Protein AF-A0A528WU21-F1 (afdb_monomer_lite)

Sequence (75 aa):
PNPGMLVEAARQLGLDLERSLIVGDKPADMEAGQRAGLERGWLVDGEATTMGGFSVLPLRDARDLEGLLTAIRSL

pLDDT: mean 95.84, std 3.02, range [83.25, 98.5]

Structure (mmCIF, N/CA/C/O backbone):
data_AF-A0A528WU21-F1
#
_entry.id   AF-A0A528WU21-F1
#
loop_
_atom_site.group_PDB
_atom_site.id
_atom_site.type_symbol
_atom_site.label_atom_id
_atom_site.label_alt_id
_atom_site.label_comp_id
_atom_site.label_asym_id
_atom_site.label_entity_id
_atom_site.label_seq_id
_atom_site.pdbx_PDB_ins_code
_atom_site.Cartn_x
_atom_site.Cartn_y
_atom_site.Cartn_z
_atom_site.occupancy
_atom_site.B_iso_or_equiv
_atom_site.auth_seq_id
_atom_site.auth_comp_id
_atom_site.auth_asym_id
_atom_site.auth_atom_id
_atom_site.pdbx_PDB_model_num
ATOM 1 N N . PRO A 1 1 ? -1.212 12.542 -3.665 1.00 83.25 1 PRO A N 1
ATOM 2 C CA . PRO A 1 1 ? -2.657 12.890 -3.815 1.00 83.25 1 PRO A CA 1
ATOM 3 C C . PRO A 1 1 ? -3.377 12.861 -2.456 1.00 83.25 1 PRO A C 1
ATOM 5 O O . PRO A 1 1 ? -2.810 12.334 -1.502 1.00 83.25 1 PRO A O 1
ATOM 8 N N . ASN A 1 2 ? -4.594 13.415 -2.356 1.00 87.38 2 ASN A N 1
ATOM 9 C CA . ASN A 1 2 ? -5.384 13.359 -1.117 1.00 87.38 2 ASN A CA 1
ATOM 10 C C . ASN A 1 2 ? -5.926 11.937 -0.864 1.00 87.38 2 ASN A C 1
ATOM 12 O O . ASN A 1 2 ? -6.408 11.309 -1.807 1.00 87.38 2 ASN A O 1
ATOM 16 N N . PRO A 1 3 ? -5.931 11.450 0.390 1.00 95.19 3 PRO A N 1
ATOM 17 C CA . PRO A 1 3 ? -6.303 10.072 0.733 1.00 95.19 3 PRO A CA 1
ATOM 18 C C . PRO A 1 3 ? -7.819 9.809 0.756 1.00 95.19 3 PRO A C 1
ATOM 20 O O . PRO A 1 3 ? -8.252 8.768 1.243 1.00 95.19 3 PRO A O 1
ATOM 23 N N . GLY A 1 4 ? -8.645 10.738 0.260 1.00 96.12 4 GLY A N 1
ATOM 24 C CA . GLY A 1 4 ? -10.097 10.734 0.478 1.00 96.12 4 GLY A CA 1
ATOM 25 C C . GLY A 1 4 ? -10.794 9.433 0.072 1.00 96.12 4 GLY A C 1
ATOM 26 O O . GLY A 1 4 ? -11.657 8.963 0.805 1.00 96.12 4 GLY A O 1
ATOM 27 N N . MET A 1 5 ? -10.378 8.807 -1.036 1.00 95.75 5 MET A N 1
ATOM 28 C CA . MET A 1 5 ? -10.944 7.517 -1.458 1.00 95.75 5 MET A CA 1
ATOM 29 C C . MET A 1 5 ? -10.631 6.377 -0.478 1.00 95.75 5 MET A C 1
ATOM 31 O O . MET A 1 5 ? -11.497 5.547 -0.231 1.00 95.75 5 MET A O 1
ATOM 35 N N . LEU A 1 6 ? -9.426 6.342 0.102 1.00 96.88 6 LEU A N 1
ATOM 36 C CA . LEU A 1 6 ? -9.022 5.302 1.057 1.00 96.88 6 LEU A CA 1
ATOM 37 C C . LEU A 1 6 ? -9.751 5.468 2.394 1.00 96.88 6 LEU A C 1
ATOM 39 O O . LEU A 1 6 ? -10.267 4.499 2.944 1.00 96.88 6 LEU A O 1
ATOM 43 N N . VAL A 1 7 ? -9.848 6.709 2.879 1.00 97.50 7 VAL A N 1
ATOM 44 C CA . VAL A 1 7 ? -10.576 7.042 4.115 1.00 97.50 7 VAL A CA 1
ATOM 45 C C . VAL A 1 7 ? -12.061 6.706 3.979 1.00 97.50 7 VAL A C 1
ATOM 47 O O . VAL A 1 7 ? -12.658 6.126 4.884 1.00 97.50 7 VAL A O 1
ATOM 50 N N . GLU A 1 8 ? -12.659 7.022 2.831 1.00 97.94 8 GLU A N 1
ATOM 51 C CA . GLU A 1 8 ? -14.060 6.699 2.579 1.00 97.94 8 GLU A CA 1
ATOM 52 C C . GLU A 1 8 ? -14.289 5.187 2.451 1.00 97.94 8 GLU A C 1
ATOM 54 O O . GLU A 1 8 ? -15.250 4.671 3.020 1.00 97.94 8 GLU A O 1
ATOM 59 N N . ALA A 1 9 ? -13.390 4.456 1.783 1.00 96.75 9 ALA A N 1
ATOM 60 C CA . ALA A 1 9 ? -13.452 2.996 1.723 1.00 96.75 9 ALA A CA 1
ATOM 61 C C . ALA A 1 9 ? -13.367 2.368 3.123 1.00 96.75 9 ALA A C 1
ATOM 63 O O . ALA A 1 9 ? -14.167 1.490 3.444 1.00 96.75 9 ALA A O 1
ATOM 64 N N . ALA A 1 10 ? -12.470 2.860 3.983 1.00 97.62 10 ALA A N 1
ATOM 65 C CA . ALA A 1 10 ? -12.365 2.399 5.363 1.00 97.62 10 ALA A CA 1
ATOM 66 C C . ALA A 1 10 ? -13.668 2.600 6.141 1.00 97.62 10 ALA A C 1
ATOM 68 O O . ALA A 1 10 ? -14.141 1.680 6.806 1.00 97.62 10 ALA A O 1
ATOM 69 N N . ARG A 1 11 ? -14.307 3.766 5.989 1.00 97.88 11 ARG A N 1
ATOM 70 C CA . ARG A 1 11 ? -15.600 4.066 6.615 1.00 97.88 11 ARG A CA 1
ATOM 71 C C . ARG A 1 11 ? -16.727 3.169 6.097 1.00 97.88 11 ARG A C 1
ATOM 73 O O . ARG A 1 11 ? -17.545 2.708 6.888 1.00 97.88 11 ARG A O 1
ATOM 80 N N . GLN A 1 12 ? -16.807 2.956 4.784 1.00 98.25 12 GLN A N 1
ATOM 81 C CA . GLN A 1 12 ? -17.884 2.174 4.166 1.00 98.25 12 GLN A CA 1
ATOM 82 C C . GLN A 1 12 ? -17.758 0.672 4.434 1.00 98.25 12 GLN A C 1
ATOM 84 O O . GLN A 1 12 ? -18.773 -0.008 4.570 1.00 98.25 12 GLN A O 1
ATOM 89 N N . LEU A 1 13 ? -16.528 0.164 4.496 1.00 97.62 13 LEU A N 1
ATOM 90 C CA . LEU A 1 13 ? -16.237 -1.266 4.600 1.00 97.62 13 LEU A CA 1
ATOM 91 C C . LEU A 1 13 ? -15.803 -1.695 6.011 1.00 97.62 13 LEU A C 1
ATOM 93 O O . LEU A 1 13 ? -15.611 -2.884 6.246 1.00 97.62 13 LEU A O 1
ATOM 97 N N . GLY A 1 14 ? -15.661 -0.752 6.949 1.00 97.00 14 GLY A N 1
ATOM 98 C CA . GLY A 1 14 ? -15.212 -1.025 8.315 1.00 97.00 14 GLY A CA 1
ATOM 99 C C . GLY A 1 14 ? -13.756 -1.495 8.389 1.00 97.00 14 GLY A C 1
ATOM 100 O O . GLY A 1 14 ? -13.450 -2.388 9.175 1.00 97.00 14 GLY A O 1
ATOM 101 N N . LEU A 1 15 ? -12.876 -0.942 7.547 1.00 95.94 15 LEU A N 1
ATOM 102 C CA . LEU A 1 15 ? -11.460 -1.324 7.506 1.00 95.94 15 LEU A CA 1
ATOM 103 C C . LEU A 1 15 ? -10.650 -0.554 8.548 1.00 95.94 15 LEU A C 1
ATOM 105 O O . LEU A 1 15 ? -10.835 0.648 8.731 1.00 95.94 15 LEU A O 1
ATOM 109 N N . ASP A 1 16 ? -9.697 -1.248 9.158 1.00 95.88 16 ASP A N 1
ATOM 110 C CA . ASP A 1 16 ? -8.632 -0.646 9.951 1.00 95.88 16 ASP A CA 1
ATOM 111 C C . ASP A 1 16 ? -7.452 -0.314 9.024 1.00 95.88 16 ASP A C 1
ATO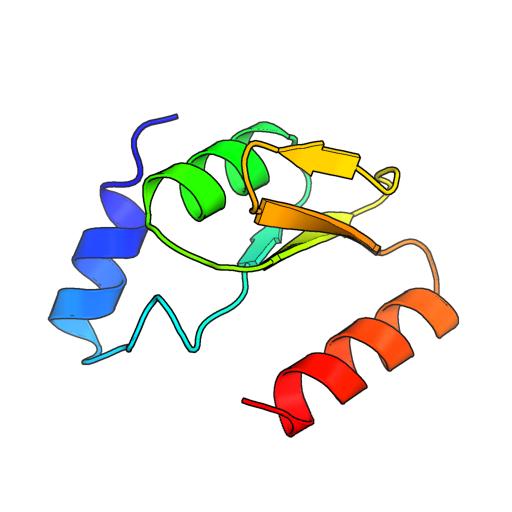M 113 O O . ASP A 1 16 ? -6.792 -1.217 8.502 1.00 95.88 16 ASP A O 1
ATOM 117 N N . LEU A 1 17 ? -7.220 0.978 8.771 1.00 95.62 17 LEU A N 1
ATOM 118 C CA . LEU A 1 17 ? -6.172 1.432 7.852 1.00 95.62 17 LEU A CA 1
ATOM 119 C C . LEU A 1 17 ? -4.757 1.209 8.398 1.00 95.62 17 LEU A C 1
ATOM 121 O O . LEU A 1 17 ? -3.854 0.975 7.597 1.00 95.62 17 LEU A O 1
ATOM 125 N N . GLU A 1 18 ? -4.568 1.216 9.720 1.00 92.56 18 GLU A N 1
ATOM 126 C CA . GLU A 1 18 ? -3.266 0.917 10.334 1.00 92.56 18 GLU A CA 1
ATOM 127 C C . GLU A 1 18 ? -2.915 -0.565 10.132 1.00 92.56 18 GLU A C 1
ATOM 129 O O . GLU A 1 18 ? -1.768 -0.914 9.865 1.00 92.56 18 GLU A O 1
ATOM 134 N N . ARG A 1 19 ? -3.931 -1.440 10.123 1.00 94.12 19 ARG A N 1
ATOM 135 C CA . ARG A 1 19 ? -3.809 -2.868 9.772 1.00 94.12 19 ARG A CA 1
ATOM 136 C C . ARG A 1 19 ? -4.103 -3.163 8.300 1.00 94.12 19 ARG A C 1
ATOM 138 O O . ARG A 1 19 ? -4.495 -4.276 7.949 1.00 94.12 19 ARG A O 1
ATOM 145 N N . SER A 1 20 ? -3.901 -2.182 7.425 1.00 96.56 20 SER A N 1
ATOM 146 C CA . SER A 1 20 ? -4.059 -2.326 5.978 1.00 96.56 20 SER A CA 1
ATOM 147 C C . SER A 1 20 ? -2.754 -2.051 5.234 1.00 96.56 20 SER A C 1
ATOM 149 O O . SER A 1 20 ? -1.829 -1.410 5.727 1.00 96.56 20 SER A O 1
ATOM 151 N N . LEU A 1 21 ? -2.690 -2.536 3.996 1.00 97.19 21 LEU A N 1
ATOM 152 C CA . LEU A 1 21 ? -1.612 -2.250 3.053 1.00 97.19 21 LEU A CA 1
ATOM 153 C C . LEU A 1 21 ? -2.194 -1.832 1.703 1.00 97.19 21 LEU A C 1
ATOM 155 O O . LEU A 1 21 ? -3.356 -2.109 1.404 1.00 97.19 21 LEU A O 1
ATOM 159 N N . ILE A 1 22 ? -1.381 -1.164 0.889 1.00 97.50 22 ILE A N 1
ATOM 160 C CA . ILE A 1 22 ? -1.754 -0.729 -0.460 1.00 97.50 22 ILE A CA 1
ATOM 161 C C . ILE A 1 22 ? -0.816 -1.337 -1.496 1.00 97.50 22 ILE A C 1
ATOM 163 O O . ILE A 1 22 ? 0.377 -1.488 -1.252 1.00 97.50 22 ILE A O 1
ATOM 167 N N . VAL A 1 23 ? -1.352 -1.663 -2.667 1.00 97.94 23 VAL A N 1
ATOM 168 C CA . VAL A 1 23 ? -0.573 -2.039 -3.849 1.00 97.94 23 VAL A CA 1
ATOM 169 C C . VAL A 1 23 ? -0.980 -1.093 -4.973 1.00 97.94 23 VAL A C 1
ATOM 171 O O . VAL A 1 23 ? -2.176 -0.911 -5.199 1.00 97.94 23 VAL A O 1
ATOM 174 N N . GLY A 1 24 ? -0.014 -0.475 -5.646 1.00 97.25 24 GLY A N 1
ATOM 175 C CA . GLY A 1 24 ? -0.268 0.486 -6.723 1.00 97.25 24 GLY A CA 1
ATOM 176 C C . GLY A 1 24 ? 0.852 0.506 -7.756 1.00 97.25 24 GLY A C 1
ATOM 177 O O . GLY A 1 24 ? 1.933 -0.021 -7.504 1.00 97.25 24 GLY A O 1
ATOM 178 N N . ASP A 1 25 ? 0.598 1.089 -8.924 1.00 97.38 25 ASP A N 1
ATOM 179 C CA . ASP A 1 25 ? 1.559 1.200 -10.030 1.00 97.38 25 ASP A CA 1
ATOM 180 C C . ASP A 1 25 ? 2.274 2.553 -10.068 1.00 97.38 25 ASP A C 1
ATOM 182 O O . ASP A 1 25 ? 3.238 2.735 -10.812 1.00 97.38 25 ASP A O 1
ATOM 186 N N . LYS A 1 26 ? 1.825 3.524 -9.265 1.00 96.31 26 LYS A N 1
ATOM 187 C CA . LYS A 1 26 ? 2.368 4.882 -9.274 1.00 96.31 26 LYS A CA 1
ATOM 188 C C . LYS A 1 26 ? 2.872 5.302 -7.897 1.00 96.31 26 LYS A C 1
ATOM 190 O O . LYS A 1 26 ? 2.255 4.992 -6.878 1.00 96.31 26 LYS A O 1
ATOM 195 N N . PRO A 1 27 ? 3.908 6.162 -7.840 1.00 95.62 27 PRO A N 1
ATOM 196 C CA . PRO A 1 27 ? 4.311 6.818 -6.593 1.00 95.62 27 PRO A CA 1
ATOM 197 C C . PRO A 1 27 ? 3.154 7.565 -5.909 1.00 95.62 27 PRO A C 1
ATOM 199 O O . PRO A 1 27 ? 3.088 7.653 -4.686 1.00 95.62 27 PRO A O 1
ATOM 202 N N . ALA A 1 28 ? 2.200 8.062 -6.703 1.00 95.88 28 ALA A N 1
ATOM 203 C CA . ALA A 1 28 ?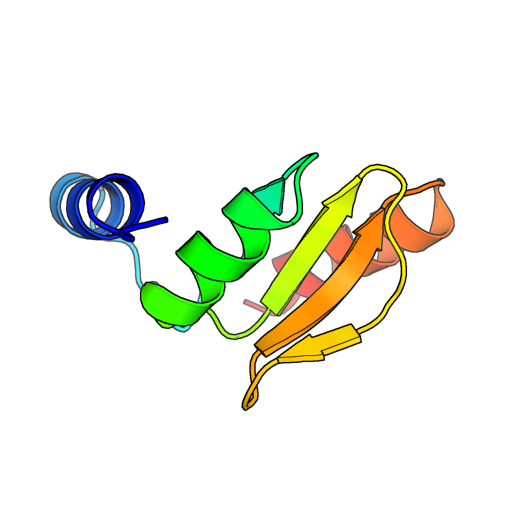 1.005 8.731 -6.210 1.00 95.88 28 ALA A CA 1
ATOM 204 C C . ALA A 1 28 ? 0.128 7.827 -5.317 1.00 95.88 28 ALA A C 1
ATOM 206 O O . ALA A 1 28 ? -0.486 8.340 -4.381 1.00 95.88 28 ALA A O 1
ATOM 207 N N . ASP A 1 29 ? 0.096 6.511 -5.554 1.00 96.62 29 ASP A N 1
ATOM 208 C CA . ASP A 1 29 ? -0.640 5.557 -4.714 1.00 96.62 29 ASP A CA 1
ATOM 209 C C . ASP A 1 29 ? 0.024 5.427 -3.341 1.00 96.62 29 ASP A C 1
ATOM 211 O O . ASP A 1 29 ? -0.646 5.466 -2.310 1.00 96.62 29 ASP A O 1
ATOM 215 N N . MET A 1 30 ? 1.359 5.379 -3.318 1.00 97.06 30 MET A N 1
ATOM 216 C CA . MET A 1 30 ? 2.152 5.322 -2.086 1.00 97.06 30 MET A CA 1
ATOM 217 C C . MET A 1 30 ? 1.969 6.587 -1.246 1.00 97.06 30 MET A C 1
ATOM 219 O O . MET A 1 30 ? 1.749 6.511 -0.039 1.00 97.06 30 MET A O 1
ATOM 223 N N . GLU A 1 31 ? 1.959 7.760 -1.883 1.00 96.44 31 GLU A N 1
ATOM 224 C CA . GLU A 1 31 ? 1.639 9.013 -1.199 1.00 96.44 31 GLU A CA 1
ATOM 225 C C . GLU A 1 31 ? 0.211 9.047 -0.638 1.00 96.44 31 GLU A C 1
ATOM 227 O O . GLU A 1 31 ? -0.022 9.684 0.391 1.00 96.44 31 GLU A O 1
ATOM 232 N N . ALA A 1 32 ? -0.764 8.446 -1.329 1.00 97.00 32 ALA A N 1
ATOM 233 C CA . ALA A 1 32 ? -2.129 8.352 -0.818 1.00 97.00 32 ALA A CA 1
ATOM 234 C C . ALA A 1 32 ? -2.179 7.435 0.407 1.00 97.00 32 ALA A C 1
ATOM 236 O O . ALA A 1 32 ? -2.754 7.825 1.419 1.00 97.00 32 ALA A O 1
ATOM 237 N N . GLY A 1 33 ? -1.545 6.260 0.325 1.00 96.62 33 GLY A N 1
ATOM 238 C CA . GLY A 1 33 ? -1.463 5.293 1.419 1.00 96.62 33 GLY A CA 1
ATOM 239 C C . GLY A 1 33 ? -0.807 5.884 2.666 1.00 96.62 33 GLY A C 1
ATOM 240 O O . GLY A 1 33 ? -1.400 5.865 3.742 1.00 96.62 33 GLY A O 1
ATOM 241 N N . GLN A 1 34 ? 0.354 6.521 2.503 1.00 96.50 34 GLN A N 1
ATOM 242 C CA . GLN A 1 34 ? 1.044 7.218 3.590 1.00 96.50 34 GLN A CA 1
ATOM 243 C C . GLN A 1 34 ? 0.135 8.260 4.263 1.00 96.50 34 GLN A C 1
ATOM 245 O O . GLN A 1 34 ? 0.004 8.285 5.483 1.00 96.50 34 GLN A O 1
ATOM 250 N N . ARG A 1 35 ? -0.522 9.128 3.479 1.00 96.31 35 ARG A N 1
ATOM 251 C CA . ARG A 1 35 ? -1.412 10.172 4.022 1.00 96.31 35 ARG A CA 1
ATOM 252 C C . ARG A 1 35 ? -2.690 9.609 4.646 1.00 96.31 35 ARG A C 1
ATOM 254 O O . ARG A 1 35 ? -3.313 10.303 5.442 1.00 96.31 35 ARG A O 1
ATOM 261 N N . ALA A 1 36 ? -3.095 8.401 4.262 1.00 96.31 36 ALA A N 1
ATOM 262 C CA . ALA A 1 36 ? -4.237 7.694 4.831 1.00 96.31 36 ALA A CA 1
ATOM 263 C C . ALA A 1 36 ? -3.896 6.956 6.139 1.00 96.31 36 ALA A C 1
ATOM 265 O O . ALA A 1 36 ? -4.811 6.449 6.779 1.00 96.31 36 ALA A O 1
ATOM 266 N N . GLY A 1 37 ? -2.621 6.912 6.545 1.00 95.12 37 GLY A N 1
ATOM 267 C CA . GLY A 1 37 ? -2.183 6.257 7.781 1.00 95.12 37 GLY A CA 1
ATOM 268 C C . GLY A 1 37 ? -1.847 4.773 7.635 1.00 95.12 37 GLY A C 1
ATOM 269 O O . GLY A 1 37 ? -1.742 4.085 8.642 1.00 95.12 37 GLY A O 1
ATOM 270 N N . LEU A 1 38 ? -1.669 4.267 6.409 1.00 96.44 38 LEU A N 1
ATOM 271 C CA . LEU A 1 38 ? -1.151 2.912 6.214 1.00 96.44 38 LEU A CA 1
ATOM 272 C C . LEU A 1 38 ? 0.320 2.855 6.645 1.00 96.44 38 LEU A C 1
ATOM 274 O O . LEU A 1 38 ? 1.045 3.841 6.517 1.00 96.44 38 LEU A O 1
ATOM 278 N N . GLU A 1 39 ? 0.785 1.685 7.079 1.00 95.75 39 GLU A N 1
ATOM 279 C CA . GLU A 1 39 ? 2.184 1.483 7.493 1.00 95.75 39 GLU A CA 1
ATOM 280 C C . GLU A 1 39 ? 3.113 1.104 6.330 1.00 95.75 39 GLU A C 1
ATOM 282 O O . GLU A 1 39 ? 4.317 1.380 6.349 1.00 95.75 39 GLU A O 1
ATOM 287 N N . ARG A 1 40 ? 2.568 0.452 5.297 1.00 96.81 40 ARG A N 1
ATOM 288 C CA . ARG A 1 40 ? 3.358 -0.070 4.176 1.00 96.81 40 ARG A CA 1
ATOM 289 C C . ARG A 1 40 ? 2.568 -0.219 2.880 1.00 96.81 40 ARG A C 1
ATOM 291 O O . ARG A 1 40 ? 1.349 -0.402 2.892 1.00 96.81 40 ARG A O 1
ATOM 298 N N . GLY A 1 41 ? 3.283 -0.186 1.760 1.00 97.75 41 GLY A N 1
ATOM 299 C CA . GLY A 1 41 ? 2.727 -0.407 0.432 1.00 97.75 41 GLY A CA 1
ATOM 300 C C . GLY A 1 41 ? 3.708 -1.067 -0.530 1.00 97.75 41 GLY A C 1
ATOM 301 O O . GLY A 1 41 ? 4.915 -1.071 -0.301 1.00 97.75 41 GLY A O 1
ATOM 302 N N . TRP A 1 42 ? 3.172 -1.637 -1.605 1.00 98.50 42 TRP A N 1
ATOM 303 C CA . TRP A 1 42 ? 3.938 -2.241 -2.689 1.00 98.50 42 TRP A CA 1
ATOM 304 C C . TRP A 1 42 ? 3.753 -1.445 -3.978 1.00 98.50 42 TRP A C 1
ATOM 306 O O . TRP A 1 42 ? 2.622 -1.182 -4.389 1.00 98.50 42 TRP A O 1
ATOM 316 N N . LEU A 1 43 ? 4.864 -1.083 -4.616 1.00 98.44 43 LEU A N 1
ATOM 317 C CA . LEU A 1 43 ? 4.881 -0.368 -5.887 1.00 98.44 43 LEU A CA 1
ATOM 318 C C . LEU A 1 43 ? 5.262 -1.325 -7.021 1.00 98.44 43 LEU A C 1
ATOM 320 O O . LEU A 1 43 ? 6.363 -1.886 -7.026 1.00 98.44 43 LEU A O 1
ATOM 324 N N . VAL A 1 44 ? 4.351 -1.501 -7.978 1.00 98.12 44 VAL A N 1
ATOM 325 C CA . VAL A 1 44 ? 4.590 -2.302 -9.187 1.00 98.12 44 VAL A CA 1
ATOM 326 C C . VAL A 1 44 ? 5.730 -1.678 -9.980 1.00 98.12 44 VAL A C 1
ATOM 328 O O . VAL A 1 44 ? 5.736 -0.470 -10.204 1.00 98.12 44 VAL A O 1
ATOM 331 N N . ASP A 1 45 ? 6.715 -2.499 -10.349 1.00 95.06 45 ASP A N 1
ATOM 332 C CA . ASP A 1 45 ? 7.941 -2.064 -11.035 1.00 95.06 45 ASP A CA 1
ATOM 333 C C . ASP A 1 45 ? 8.706 -0.928 -10.323 1.00 95.06 45 ASP A C 1
ATOM 335 O O . ASP A 1 45 ? 9.493 -0.198 -10.927 1.00 95.06 45 ASP A O 1
ATOM 339 N N . GLY A 1 46 ? 8.480 -0.784 -9.013 1.00 92.81 46 GLY A N 1
ATOM 340 C CA . GLY A 1 46 ? 9.086 0.241 -8.176 1.00 92.81 46 GLY A CA 1
ATOM 341 C C . GLY A 1 46 ? 10.402 -0.170 -7.524 1.00 92.81 46 GLY A C 1
ATOM 342 O O . GLY A 1 46 ? 10.892 -1.289 -7.669 1.00 92.81 46 GLY A O 1
ATOM 343 N N . GLU A 1 47 ? 10.934 0.755 -6.728 1.00 92.50 47 GL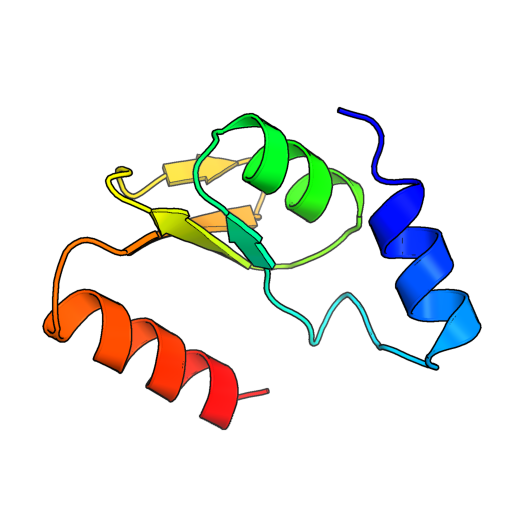U A N 1
ATOM 344 C CA . GLU A 1 47 ? 12.097 0.547 -5.867 1.00 92.50 47 GLU A CA 1
ATOM 345 C C . GLU A 1 47 ? 11.702 0.664 -4.395 1.00 92.50 47 GLU A C 1
ATOM 347 O O . GLU A 1 47 ? 10.747 1.362 -4.039 1.00 92.50 47 GLU A O 1
ATOM 352 N N . ALA A 1 48 ? 12.463 -0.009 -3.531 1.00 94.31 48 ALA A N 1
ATOM 353 C CA . ALA A 1 48 ? 12.262 0.097 -2.094 1.00 94.31 48 ALA A CA 1
ATOM 354 C C . ALA A 1 48 ? 12.587 1.519 -1.609 1.00 94.31 48 ALA A C 1
ATOM 356 O O . ALA A 1 48 ? 13.655 2.059 -1.905 1.00 94.31 48 ALA A O 1
ATOM 357 N N . THR A 1 49 ? 11.686 2.119 -0.834 1.00 95.75 49 THR A N 1
ATOM 358 C CA . THR A 1 49 ? 11.901 3.440 -0.232 1.00 95.75 49 THR A CA 1
ATOM 359 C C . THR A 1 49 ? 11.124 3.592 1.070 1.00 95.75 49 THR A C 1
ATOM 361 O O . THR A 1 49 ? 10.154 2.879 1.317 1.00 95.75 49 THR A O 1
ATOM 364 N N . THR A 1 50 ? 11.534 4.541 1.906 1.00 93.38 50 THR A N 1
ATOM 365 C CA . THR A 1 50 ? 10.855 4.858 3.165 1.00 93.38 50 THR A CA 1
ATOM 366 C C . THR A 1 50 ? 10.420 6.314 3.155 1.00 93.38 50 THR A C 1
ATOM 368 O O . THR A 1 50 ? 11.231 7.217 2.950 1.00 93.38 50 THR A O 1
ATOM 371 N N . MET A 1 51 ? 9.140 6.555 3.424 1.00 88.69 51 MET A N 1
ATOM 372 C CA . MET A 1 51 ? 8.527 7.880 3.417 1.00 88.69 51 MET A CA 1
ATOM 373 C C . MET A 1 51 ? 7.926 8.176 4.792 1.00 88.69 51 MET A C 1
ATOM 375 O O . MET A 1 51 ? 6.801 7.787 5.085 1.00 88.69 51 MET A O 1
ATOM 379 N N . GLY A 1 52 ? 8.667 8.866 5.665 1.00 85.06 52 GLY A N 1
ATOM 380 C CA . GLY A 1 52 ? 8.139 9.319 6.962 1.00 85.06 52 GLY A CA 1
ATOM 381 C C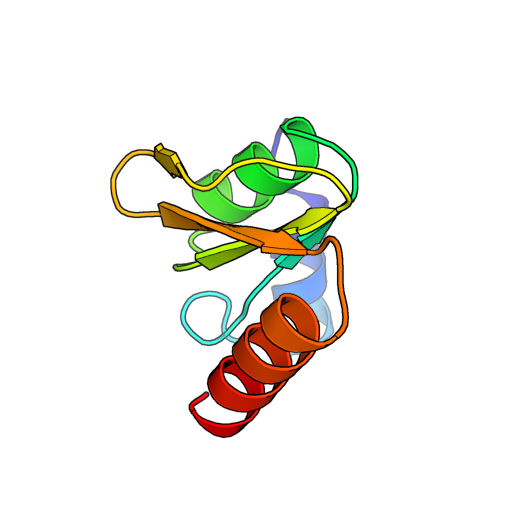 . GLY A 1 52 ? 7.510 8.209 7.820 1.00 85.06 52 GLY A C 1
ATOM 382 O O . GLY A 1 52 ? 6.446 8.422 8.384 1.00 85.06 52 GLY A O 1
ATOM 383 N N . GLY A 1 53 ? 8.130 7.025 7.863 1.00 89.31 53 GLY A N 1
ATOM 384 C CA . GLY A 1 53 ? 7.618 5.844 8.577 1.00 89.31 53 GLY A CA 1
ATOM 385 C C . GLY A 1 53 ? 6.839 4.854 7.703 1.00 89.31 53 GLY A C 1
ATOM 386 O O . GLY A 1 53 ? 6.744 3.688 8.067 1.00 89.31 53 GLY A O 1
ATOM 387 N N . PHE A 1 54 ? 6.370 5.272 6.524 1.00 96.00 54 PHE A N 1
ATOM 388 C CA . PHE A 1 54 ? 5.720 4.395 5.549 1.00 96.00 54 PHE A CA 1
ATOM 389 C C . PHE A 1 54 ? 6.752 3.641 4.710 1.00 96.00 54 PHE A C 1
ATOM 391 O O . PHE A 1 54 ? 7.598 4.264 4.063 1.00 96.00 54 PHE A O 1
ATOM 398 N N . SER A 1 55 ? 6.680 2.311 4.709 1.00 97.25 55 SER A N 1
ATOM 399 C CA . SER A 1 55 ? 7.604 1.459 3.949 1.00 97.25 55 SER A CA 1
ATOM 400 C C . SER A 1 55 ? 7.031 1.114 2.574 1.00 97.25 55 SER A C 1
ATOM 402 O O . SER A 1 55 ? 5.987 0.474 2.484 1.00 97.25 55 SER A O 1
ATOM 404 N N . VAL A 1 56 ? 7.726 1.497 1.504 1.00 98.00 56 VAL A N 1
ATOM 405 C CA . VAL A 1 56 ? 7.405 1.106 0.125 1.00 98.00 56 VAL A CA 1
ATOM 406 C C . VAL A 1 56 ? 8.324 -0.033 -0.286 1.00 98.00 56 VAL A C 1
ATOM 408 O O . VAL A 1 56 ? 9.547 0.093 -0.231 1.00 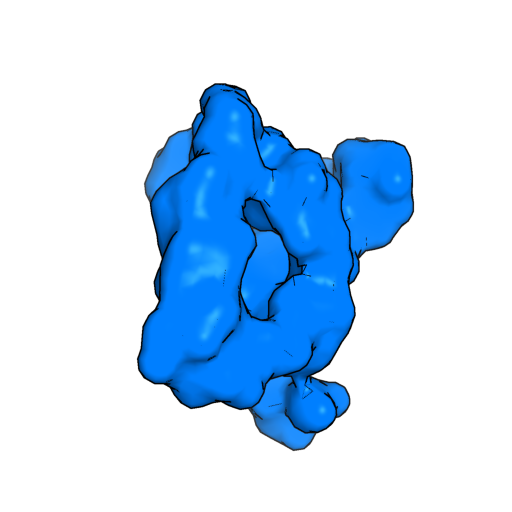98.00 56 VAL A O 1
ATOM 411 N N . LEU A 1 57 ? 7.731 -1.140 -0.709 1.00 98.00 57 LEU A N 1
ATOM 412 C CA . LEU A 1 57 ? 8.421 -2.334 -1.178 1.00 98.00 57 LEU A CA 1
ATOM 413 C C . LEU A 1 57 ? 8.175 -2.510 -2.684 1.00 98.00 57 LEU A C 1
ATOM 415 O O . LEU A 1 57 ? 7.118 -2.127 -3.184 1.00 98.00 57 LEU A O 1
ATOM 419 N N . PRO A 1 58 ? 9.129 -3.064 -3.439 1.00 97.88 58 PRO A N 1
ATOM 420 C CA . PRO A 1 58 ? 8.917 -3.333 -4.852 1.00 97.88 58 PRO A CA 1
ATOM 421 C C . PRO A 1 58 ? 7.948 -4.506 -5.044 1.00 97.88 58 PRO A C 1
ATOM 423 O O . PRO A 1 58 ? 7.883 -5.403 -4.205 1.00 97.88 58 PRO A O 1
ATOM 426 N N . LEU A 1 59 ? 7.230 -4.515 -6.167 1.00 98.12 59 LEU A N 1
ATOM 427 C CA . LEU A 1 59 ? 6.486 -5.669 -6.675 1.00 98.12 59 LEU A CA 1
ATOM 428 C C . LEU A 1 59 ? 6.835 -5.898 -8.150 1.00 98.12 59 LEU A C 1
ATOM 430 O O . LEU A 1 59 ? 6.140 -5.410 -9.037 1.00 98.12 59 LEU A O 1
ATOM 434 N N . ARG A 1 60 ? 7.944 -6.602 -8.401 1.00 97.44 60 ARG A N 1
ATOM 435 C CA . ARG A 1 60 ? 8.497 -6.828 -9.753 1.00 97.44 60 ARG A CA 1
ATOM 436 C C . ARG A 1 60 ? 8.445 -8.285 -10.188 1.00 97.44 60 ARG A C 1
ATOM 438 O O . ARG A 1 60 ? 8.323 -8.590 -11.370 1.00 97.44 60 ARG A O 1
ATOM 445 N N . ASP A 1 61 ? 8.598 -9.198 -9.235 1.00 97.31 61 ASP A N 1
ATOM 446 C CA . ASP A 1 61 ? 8.717 -10.625 -9.511 1.00 97.31 61 ASP A CA 1
ATOM 447 C C . ASP A 1 61 ? 8.065 -11.495 -8.423 1.00 97.31 61 ASP A C 1
ATOM 449 O O . ASP A 1 61 ? 7.455 -11.010 -7.467 1.00 97.31 61 ASP A O 1
ATOM 453 N N . ALA A 1 62 ? 8.174 -12.816 -8.586 1.00 97.50 62 ALA A N 1
ATOM 454 C CA . ALA A 1 62 ? 7.589 -13.785 -7.665 1.00 97.50 62 ALA A CA 1
ATOM 455 C C . ALA A 1 62 ? 8.137 -13.679 -6.229 1.00 97.50 62 ALA A C 1
ATOM 457 O O . ALA A 1 62 ? 7.412 -13.976 -5.286 1.00 97.50 62 ALA A O 1
ATOM 458 N N . ARG A 1 63 ? 9.388 -13.246 -6.034 1.00 97.50 63 ARG A N 1
ATOM 459 C CA . ARG A 1 63 ? 9.972 -13.081 -4.692 1.00 97.50 63 ARG A CA 1
ATOM 460 C C . ARG A 1 63 ? 9.334 -11.902 -3.976 1.00 97.50 63 ARG A C 1
ATOM 462 O O . ARG A 1 63 ? 8.990 -12.010 -2.802 1.00 97.50 63 ARG A O 1
ATOM 469 N N . ASP A 1 64 ? 9.145 -10.803 -4.697 1.00 97.81 64 ASP A N 1
ATOM 470 C CA . ASP A 1 64 ? 8.462 -9.626 -4.171 1.00 97.81 64 ASP A CA 1
ATOM 471 C C . ASP A 1 64 ? 6.994 -9.958 -3.814 1.00 97.81 64 ASP A C 1
ATOM 473 O O . ASP A 1 64 ? 6.499 -9.558 -2.754 1.00 97.81 64 ASP A O 1
ATOM 477 N N . LEU A 1 65 ? 6.323 -10.765 -4.650 1.00 97.75 65 LEU A N 1
ATOM 478 C CA . LEU A 1 65 ? 4.971 -11.270 -4.385 1.00 97.75 65 LEU A CA 1
ATOM 479 C C . LEU A 1 65 ? 4.909 -12.137 -3.118 1.00 97.75 65 LEU A C 1
ATOM 481 O O . LEU A 1 65 ? 4.002 -11.958 -2.308 1.00 97.75 65 LEU A O 1
ATOM 485 N N . GLU A 1 66 ? 5.864 -13.042 -2.903 1.00 98.31 66 GLU A N 1
ATOM 486 C CA . GLU A 1 66 ? 5.934 -13.825 -1.658 1.00 98.31 66 GLU A CA 1
ATOM 487 C C . GLU A 1 66 ? 6.110 -12.927 -0.424 1.00 98.31 66 GLU A 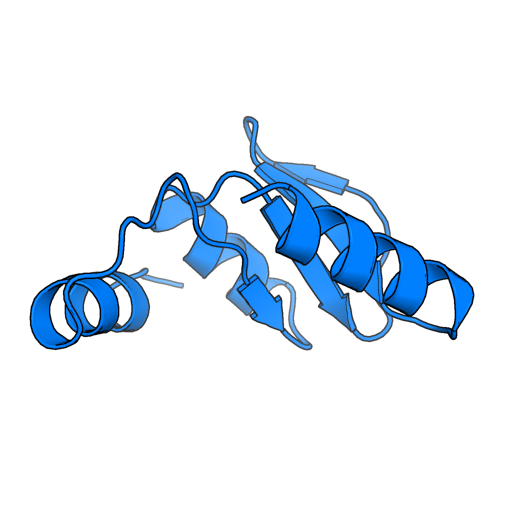C 1
ATOM 489 O O . GLU A 1 66 ? 5.513 -13.179 0.628 1.00 98.31 66 GLU A O 1
ATOM 494 N N . GLY A 1 67 ? 6.868 -11.834 -0.556 1.00 97.62 67 GLY A N 1
ATOM 495 C CA . GLY A 1 67 ? 6.979 -10.803 0.475 1.00 97.62 67 GLY A CA 1
ATOM 496 C C . GLY A 1 67 ? 5.631 -10.153 0.800 1.00 97.62 67 GLY A C 1
ATOM 497 O O . GLY A 1 67 ? 5.251 -10.073 1.970 1.00 97.62 67 GLY A O 1
ATOM 498 N N . LEU A 1 68 ? 4.870 -9.758 -0.226 1.00 97.69 68 LEU A N 1
ATOM 499 C CA . LEU A 1 68 ? 3.512 -9.225 -0.067 1.00 97.69 68 LEU A CA 1
ATOM 500 C C . LEU A 1 68 ? 2.572 -10.242 0.596 1.00 97.69 68 LEU A C 1
ATOM 502 O O . LEU A 1 68 ? 1.859 -9.908 1.539 1.00 97.69 68 LEU A O 1
ATOM 506 N N . LEU A 1 69 ? 2.580 -11.497 0.149 1.00 98.06 69 LEU A N 1
ATOM 507 C CA . LEU A 1 69 ? 1.730 -12.542 0.723 1.00 98.06 69 LEU A CA 1
ATOM 508 C C . LEU A 1 69 ? 2.084 -12.833 2.184 1.00 98.06 69 LEU A C 1
ATOM 510 O O . LEU A 1 69 ? 1.194 -13.059 3.004 1.00 98.06 69 LEU A O 1
ATOM 514 N N . THR A 1 70 ? 3.371 -12.808 2.526 1.00 98.00 70 THR A N 1
ATOM 515 C CA . THR A 1 70 ? 3.838 -12.939 3.912 1.00 98.00 70 THR A CA 1
ATOM 516 C C . THR A 1 70 ? 3.331 -11.783 4.770 1.00 98.00 70 THR A C 1
ATOM 518 O O . THR A 1 70 ? 2.832 -12.011 5.869 1.00 98.00 70 THR A O 1
ATOM 521 N N . ALA A 1 71 ? 3.388 -10.558 4.247 1.00 96.25 71 ALA A N 1
ATOM 522 C CA . ALA A 1 71 ? 2.859 -9.379 4.915 1.00 96.25 71 ALA A CA 1
ATOM 523 C C . ALA A 1 71 ? 1.340 -9.455 5.129 1.00 96.25 71 ALA A C 1
ATOM 525 O O . ALA A 1 71 ? 0.874 -9.156 6.223 1.00 96.25 71 ALA A O 1
ATOM 526 N N . ILE A 1 72 ? 0.567 -9.902 4.135 1.00 96.06 72 ILE A N 1
ATOM 527 C CA . ILE A 1 72 ? -0.889 -10.084 4.273 1.00 96.06 72 ILE A CA 1
ATOM 528 C C . ILE A 1 72 ? -1.211 -11.095 5.380 1.00 96.06 72 ILE A C 1
ATOM 530 O O . ILE A 1 72 ? -2.117 -10.871 6.174 1.00 96.06 72 ILE A O 1
ATOM 534 N N . ARG A 1 73 ? -0.453 -12.195 5.473 1.00 96.62 73 ARG A N 1
ATOM 535 C CA . ARG A 1 73 ? -0.632 -13.213 6.524 1.00 96.62 73 ARG A CA 1
ATOM 536 C C . ARG A 1 73 ? -0.271 -12.723 7.932 1.00 96.62 73 ARG A C 1
ATOM 538 O O . ARG A 1 73 ? -0.597 -13.415 8.891 1.00 96.62 73 ARG A O 1
ATOM 545 N N . SER A 1 74 ? 0.423 -11.590 8.056 1.00 92.75 74 SER A N 1
ATOM 546 C CA . SER A 1 74 ? 0.851 -11.017 9.336 1.00 92.75 74 SER A CA 1
ATOM 547 C C . SER A 1 74 ? -0.058 -9.893 9.845 1.00 92.75 74 SER A C 1
ATOM 549 O O . SER A 1 74 ? 0.292 -9.284 10.855 1.00 92.75 74 SER A O 1
ATOM 551 N N . LEU A 1 75 ? -1.120 -9.546 9.109 1.00 88.25 75 LEU A N 1
ATOM 552 C CA . LEU A 1 75 ? -2.087 -8.513 9.493 1.00 88.25 75 LEU A CA 1
ATOM 553 C C . LEU A 1 75 ? -3.101 -9.059 10.492 1.00 88.25 75 LEU A C 1
ATOM 555 O O . LEU A 1 75 ? -3.428 -8.291 11.423 1.00 88.25 75 LEU A O 1
#

Radius of gyration: 11.84 Å; chains: 1; bounding box: 30×27×21 Å

Secondary structure (DSSP, 8-state):
---HHHHHHHHHHT--STT-EEEESSHHHHHHHHHHT-SEEEEET---EEETTEEEEEESSHHHHHHHHHHHHT-

Foldseek 3Di:
DALVVVLVCCVVVVDDLCLDEEEEQDVVRQVSSVNSNYQEYEHEVDPWDDDPRYTYFYDDDPVSVVVVVVSNVVD